Protein AF-A0A5N5SZ38-F1 (afdb_monomer)

Secondary structure (DSSP, 8-state):
--------------------PEEEEETTEEEEE-HHHHHHHHHHHHHGGGTEEEEEEEEE--TTS-EEEEEEEEESS--TTHHHHHHHIIIIIS--SSEEEEEPPPB-TTTTTTT-SEEEEEEEEEETTHHHHHHHHHHHHHHHHHHHHHHTT--

Structure (mmCIF, N/CA/C/O backbone):
data_AF-A0A5N5SZ38-F1
#
_entry.id   AF-A0A5N5SZ38-F1
#
loop_
_atom_site.group_PDB
_atom_site.id
_atom_site.type_symbol
_atom_site.label_atom_id
_atom_site.label_alt_id
_atom_site.label_comp_id
_atom_site.label_asym_id
_atom_site.label_entity_id
_atom_site.label_seq_id
_atom_site.pdbx_PDB_ins_code
_atom_site.Cartn_x
_atom_site.Cartn_y
_atom_site.Cartn_z
_atom_site.occupancy
_atom_site.B_iso_or_equiv
_atom_site.auth_seq_id
_atom_site.auth_comp_id
_atom_site.auth_asym_id
_atom_site.auth_atom_id
_atom_site.pdbx_PDB_model_num
ATOM 1 N N . MET A 1 1 ? 14.352 48.489 4.858 1.00 34.31 1 MET A N 1
ATOM 2 C CA . MET A 1 1 ? 13.149 48.174 4.057 1.00 34.31 1 MET A CA 1
ATOM 3 C C . MET A 1 1 ? 12.880 46.685 4.189 1.00 34.31 1 MET A C 1
ATOM 5 O O . MET A 1 1 ? 13.661 45.896 3.679 1.00 34.31 1 MET A O 1
ATOM 9 N N . MET A 1 2 ? 11.851 46.315 4.955 1.00 33.31 2 MET A N 1
ATOM 10 C CA . MET A 1 2 ? 11.347 44.941 5.053 1.00 33.31 2 MET A CA 1
ATOM 11 C C . MET A 1 2 ? 10.496 44.658 3.813 1.00 33.31 2 MET A C 1
ATOM 13 O O . MET A 1 2 ? 9.569 45.415 3.538 1.00 33.31 2 MET A O 1
ATOM 17 N N . SER A 1 3 ? 10.806 43.595 3.072 1.00 39.66 3 SER A N 1
ATOM 18 C CA . SER A 1 3 ? 9.907 43.041 2.059 1.00 39.66 3 SER A CA 1
ATOM 19 C C . 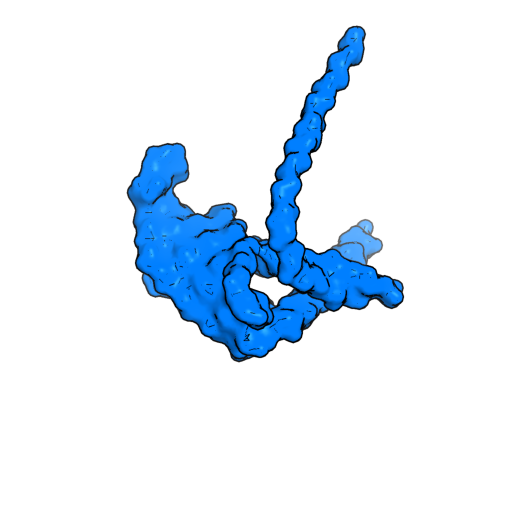SER A 1 3 ? 9.418 41.695 2.576 1.00 39.66 3 SER A C 1
ATOM 21 O O . SER A 1 3 ? 10.195 40.758 2.747 1.00 39.66 3 SER A O 1
ATOM 23 N N . GLN A 1 4 ? 8.137 41.658 2.927 1.00 43.66 4 GLN A N 1
ATOM 24 C CA . GLN A 1 4 ? 7.415 40.448 3.278 1.00 43.66 4 GLN A CA 1
ATOM 25 C C . GLN A 1 4 ? 7.067 39.739 1.968 1.00 43.66 4 GLN A C 1
ATOM 27 O O . GLN A 1 4 ? 6.237 40.230 1.205 1.00 43.66 4 GLN A O 1
ATOM 32 N N . PHE A 1 5 ? 7.694 38.597 1.692 1.00 45.41 5 PHE A N 1
ATOM 33 C CA . PHE A 1 5 ? 7.191 37.698 0.660 1.00 45.41 5 PHE A CA 1
ATOM 34 C C . PHE A 1 5 ? 6.028 36.903 1.249 1.00 45.41 5 PHE A C 1
ATOM 36 O O . PHE A 1 5 ? 6.198 35.885 1.913 1.00 45.41 5 PHE A O 1
ATOM 43 N N . MET A 1 6 ? 4.833 37.445 1.035 1.00 40.44 6 MET A N 1
ATOM 44 C CA . MET A 1 6 ? 3.554 36.780 1.222 1.00 40.44 6 MET A CA 1
ATOM 45 C C . MET A 1 6 ? 3.409 35.730 0.113 1.00 40.44 6 MET A C 1
ATOM 47 O O . MET A 1 6 ? 3.197 36.089 -1.043 1.00 40.44 6 MET A O 1
ATOM 51 N N . PHE A 1 7 ? 3.545 34.444 0.441 1.00 39.19 7 PHE A N 1
ATOM 52 C CA . PHE A 1 7 ? 3.094 33.380 -0.456 1.00 39.19 7 PHE A CA 1
ATOM 53 C C . PHE A 1 7 ? 1.645 33.047 -0.104 1.00 39.19 7 PHE A C 1
ATOM 55 O O . PHE A 1 7 ? 1.337 32.518 0.961 1.00 39.19 7 PHE A O 1
ATOM 62 N N . VAL A 1 8 ? 0.759 33.477 -0.998 1.00 39.88 8 VAL A N 1
ATOM 63 C CA . VAL A 1 8 ? -0.686 33.280 -0.959 1.00 39.88 8 VAL A CA 1
ATOM 64 C C . VAL A 1 8 ? -0.973 31.784 -1.050 1.00 39.88 8 VAL A C 1
ATOM 66 O O . VAL A 1 8 ? -0.596 31.133 -2.023 1.00 39.88 8 VAL A O 1
ATOM 69 N N . GLY A 1 9 ? -1.631 31.255 -0.016 1.00 38.47 9 GLY A N 1
ATOM 70 C CA . GLY A 1 9 ? -2.136 29.890 0.015 1.00 38.47 9 GLY A CA 1
ATOM 71 C C . GLY A 1 9 ? -3.105 29.664 -1.137 1.00 38.47 9 GLY A C 1
ATOM 72 O O . GLY A 1 9 ? -4.131 30.337 -1.249 1.00 38.47 9 GLY A O 1
ATOM 73 N N . PHE A 1 10 ? -2.767 28.715 -2.003 1.00 35.06 10 PHE A N 1
ATOM 74 C CA . PHE A 1 10 ? -3.652 28.271 -3.063 1.00 35.06 10 PHE A CA 1
ATOM 75 C C . PHE A 1 10 ? -4.704 27.356 -2.430 1.00 35.06 10 PHE A C 1
ATOM 77 O O . PHE A 1 10 ? -4.481 26.168 -2.220 1.00 35.06 10 PHE A O 1
ATOM 84 N N . SER A 1 11 ? -5.834 27.950 -2.046 1.00 41.25 11 SER A N 1
ATOM 85 C CA . SER A 1 11 ? -7.033 27.212 -1.659 1.00 41.25 11 SER A CA 1
ATOM 86 C C . SER A 1 11 ? -7.583 26.498 -2.893 1.00 41.25 11 SER A C 1
ATOM 88 O O . SER A 1 11 ? -8.299 27.096 -3.695 1.00 41.25 11 SER A O 1
ATOM 90 N N . LEU A 1 12 ? -7.235 25.222 -3.058 1.00 40.75 12 LEU A N 1
ATOM 91 C CA . LEU A 1 12 ? -7.977 24.318 -3.926 1.00 40.75 12 LEU A CA 1
ATOM 92 C C . LEU A 1 12 ? -9.217 23.854 -3.164 1.00 40.75 12 LEU A C 1
ATOM 94 O O . LEU A 1 12 ? -9.160 23.014 -2.273 1.00 40.75 12 LEU A O 1
ATOM 98 N N . LEU A 1 13 ? -10.342 24.468 -3.521 1.00 35.91 13 LEU A N 1
ATOM 99 C CA . LEU A 1 13 ? -11.683 23.957 -3.269 1.00 35.91 13 LEU A CA 1
ATOM 100 C C . LEU A 1 13 ? -11.817 22.587 -3.949 1.00 35.91 13 LEU A C 1
ATOM 102 O O . LEU A 1 13 ? -12.173 22.510 -5.124 1.00 35.91 13 LEU A O 1
ATOM 106 N N . VAL A 1 14 ? -11.538 21.512 -3.213 1.00 44.28 14 VAL A N 1
ATOM 107 C CA . VAL A 1 14 ? -11.981 20.169 -3.594 1.00 44.28 14 VAL A CA 1
ATOM 108 C C . VAL A 1 14 ? -13.447 20.062 -3.181 1.00 44.28 14 VAL A C 1
ATOM 110 O O . VAL A 1 14 ? -13.790 19.915 -2.008 1.00 44.28 14 VAL A O 1
ATOM 113 N N . LEU A 1 15 ? -14.336 20.253 -4.152 1.00 38.06 15 LEU A N 1
ATOM 114 C CA . LEU A 1 15 ? -15.772 20.080 -3.975 1.00 38.06 15 LEU A CA 1
ATOM 115 C C . LEU A 1 15 ? -16.074 18.586 -3.779 1.00 38.06 15 LEU A C 1
ATOM 117 O O . LEU A 1 15 ? -16.098 17.833 -4.744 1.00 38.06 15 LEU A O 1
ATOM 121 N N . GLY A 1 16 ? -16.342 18.202 -2.529 1.00 37.72 16 GLY A N 1
ATOM 122 C CA . GLY A 1 16 ? -17.086 16.992 -2.167 1.00 37.72 16 GLY A CA 1
ATOM 123 C C . GLY A 1 16 ? -16.279 15.696 -2.102 1.00 37.72 16 GLY A C 1
ATOM 124 O O . GLY A 1 16 ? -16.548 14.784 -2.873 1.00 37.72 16 GLY A O 1
ATOM 125 N N . VAL A 1 17 ? -15.357 15.577 -1.144 1.00 38.94 17 VAL A N 1
ATOM 126 C CA . VAL A 1 17 ? -14.733 14.289 -0.794 1.00 38.94 17 VAL A CA 1
ATOM 127 C C . VAL A 1 17 ? -15.407 13.782 0.475 1.00 38.94 17 VAL A C 1
ATOM 129 O O . VAL A 1 17 ? 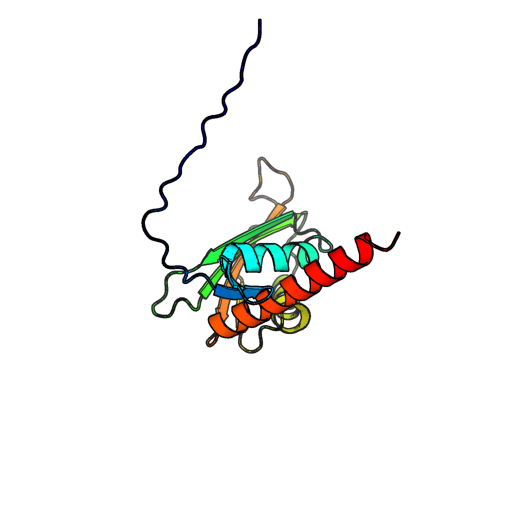-15.179 14.308 1.560 1.00 38.94 17 VAL A O 1
ATOM 132 N N . SER A 1 18 ? -16.283 12.788 0.361 1.00 40.88 18 SER A N 1
ATOM 133 C CA . SER A 1 18 ? -16.687 11.984 1.518 1.00 40.88 18 SER A CA 1
ATOM 134 C C . SER A 1 18 ? -15.823 10.729 1.586 1.00 40.88 18 SER A C 1
ATOM 136 O O . SER A 1 18 ? -16.347 9.618 1.625 1.00 40.88 18 SER A O 1
ATOM 138 N N . SER A 1 19 ? -14.504 10.928 1.610 1.00 52.44 19 SER A N 1
ATOM 139 C CA . SER A 1 19 ? -13.631 10.035 2.360 1.00 52.44 19 SER A CA 1
ATOM 140 C C . SER A 1 19 ? -14.071 10.195 3.815 1.00 52.44 19 SER A C 1
ATOM 142 O O . SER A 1 19 ? -13.990 11.283 4.391 1.00 52.44 19 SER A O 1
ATOM 144 N N . GLN A 1 20 ? -14.718 9.175 4.381 1.00 65.88 20 GLN A N 1
ATOM 145 C CA . GLN A 1 20 ? -15.051 9.219 5.800 1.00 65.88 20 GLN A CA 1
ATOM 146 C C . GLN A 1 20 ? -13.730 9.133 6.560 1.00 65.88 20 GLN A C 1
ATOM 148 O O . GLN A 1 20 ? -13.122 8.066 6.605 1.00 65.88 20 GLN A O 1
ATOM 153 N N . ASN A 1 21 ? -13.278 10.266 7.104 1.00 73.81 21 ASN A N 1
ATOM 154 C CA . ASN A 1 21 ? -12.073 10.306 7.923 1.00 73.81 21 ASN A CA 1
ATOM 155 C C . ASN A 1 21 ? -12.150 9.244 9.024 1.00 73.81 21 ASN A C 1
ATOM 157 O O . ASN A 1 21 ? -13.188 9.077 9.674 1.00 73.81 21 ASN A O 1
ATOM 161 N N . ILE A 1 22 ? -11.033 8.567 9.259 1.00 74.44 22 ILE A N 1
ATOM 162 C CA . ILE A 1 22 ? -10.942 7.474 10.220 1.00 74.44 22 ILE A CA 1
ATOM 163 C C . ILE A 1 22 ? -10.856 8.077 11.625 1.00 74.44 22 ILE A C 1
ATOM 165 O O . ILE A 1 22 ? -9.931 8.853 11.891 1.00 74.44 22 ILE A O 1
ATOM 169 N N . PRO A 1 23 ? -11.788 7.755 12.538 1.00 74.25 23 PRO A N 1
ATOM 170 C CA . PRO A 1 23 ? -11.682 8.179 13.923 1.00 74.25 23 PRO A CA 1
ATOM 171 C C . PRO A 1 23 ? -10.615 7.349 14.646 1.00 74.25 23 PRO A C 1
ATOM 173 O O . PRO A 1 23 ? -10.657 6.121 14.636 1.00 74.25 23 PRO A O 1
ATOM 176 N N . VAL A 1 24 ? -9.700 8.018 15.340 1.00 70.62 24 VAL A N 1
ATOM 177 C CA . VAL A 1 24 ? -8.673 7.394 16.185 1.00 70.62 24 VAL A CA 1
ATOM 178 C C . VAL A 1 24 ? -8.674 8.006 17.574 1.00 70.62 24 VAL A C 1
ATOM 180 O O . VAL A 1 24 ? -8.788 9.220 17.735 1.00 70.62 24 VAL A O 1
ATOM 183 N N . SER A 1 25 ? -8.546 7.160 18.595 1.00 68.56 25 SER A N 1
ATOM 184 C CA . SER A 1 25 ? -8.462 7.598 19.988 1.00 68.56 25 SER A CA 1
ATOM 185 C C . SER A 1 25 ? -7.013 7.886 20.369 1.00 68.56 25 SER A C 1
ATOM 187 O O . SER A 1 25 ? -6.184 6.983 20.415 1.00 68.56 25 SER A O 1
ATOM 189 N N . ILE A 1 26 ? -6.729 9.140 20.704 1.00 66.62 26 ILE A N 1
ATOM 190 C CA . ILE A 1 26 ? -5.423 9.632 21.126 1.00 66.62 26 ILE A CA 1
ATOM 191 C C . ILE A 1 26 ? -5.571 10.2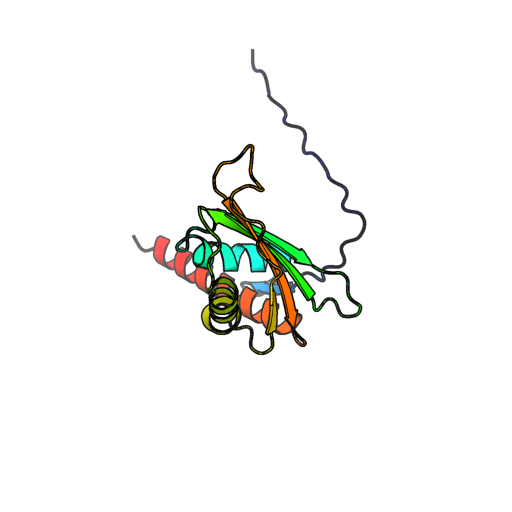66 22.507 1.00 66.62 26 ILE A C 1
ATOM 193 O O . ILE A 1 26 ? -6.257 11.275 22.654 1.00 66.62 26 ILE A O 1
ATOM 197 N N . ASN A 1 27 ? -4.933 9.691 23.532 1.00 64.19 27 ASN A N 1
ATOM 198 C CA . ASN A 1 27 ? -4.932 10.233 24.901 1.00 64.19 27 ASN A CA 1
ATOM 199 C C . ASN A 1 27 ? -6.336 10.587 25.442 1.00 64.19 27 ASN A C 1
ATOM 201 O O . ASN A 1 27 ? -6.511 11.577 26.148 1.00 64.19 27 ASN A O 1
ATOM 205 N N . GLY A 1 28 ? -7.353 9.792 25.089 1.00 67.19 28 GLY A N 1
ATOM 206 C CA . GLY A 1 28 ? -8.746 10.013 25.500 1.00 67.19 28 GLY A CA 1
ATOM 207 C C . GLY A 1 28 ? -9.543 11.003 24.638 1.00 67.19 28 GLY A C 1
ATOM 208 O O . GLY A 1 28 ? -10.708 11.256 24.939 1.00 67.19 28 GLY A O 1
ATOM 209 N N . HIS A 1 29 ? -8.961 11.531 23.558 1.00 67.44 29 HIS A N 1
ATOM 210 C CA . HIS A 1 29 ? -9.626 12.382 22.570 1.00 67.44 29 HIS A CA 1
ATOM 211 C C . HIS A 1 29 ? -9.727 11.684 21.211 1.00 67.44 29 HIS A C 1
ATOM 213 O O . HIS A 1 29 ? -8.811 10.982 20.798 1.00 67.44 29 HIS A O 1
ATOM 219 N N . THR A 1 30 ? -10.824 11.898 20.484 1.00 74.69 30 THR A N 1
ATOM 220 C CA . THR A 1 30 ? -10.954 11.404 19.106 1.00 74.69 30 THR A CA 1
ATOM 221 C C . THR A 1 30 ? -10.340 12.407 18.133 1.00 74.69 30 THR A C 1
ATOM 223 O O . THR A 1 30 ? -10.814 13.538 18.028 1.00 74.69 30 THR A O 1
ATOM 226 N N . ALA A 1 31 ? -9.302 11.985 17.420 1.00 71.94 31 ALA A N 1
ATOM 227 C CA . ALA A 1 31 ? -8.781 12.655 16.236 1.00 71.94 31 ALA A CA 1
ATOM 228 C C . ALA A 1 31 ? -9.330 11.979 14.972 1.00 71.94 31 ALA A C 1
ATOM 230 O O . ALA A 1 31 ? -9.792 10.840 15.017 1.00 71.94 31 ALA A O 1
ATOM 231 N N . PHE A 1 32 ? -9.282 12.687 13.848 1.00 77.12 32 PHE A N 1
ATOM 232 C CA . PHE A 1 32 ? -9.721 12.183 12.551 1.00 77.12 32 PHE A CA 1
ATOM 233 C C . PHE A 1 32 ? -8.549 12.239 11.582 1.00 77.12 32 PHE A C 1
ATOM 235 O O . PHE A 1 32 ? -7.893 13.276 11.488 1.00 77.12 32 PHE A O 1
ATOM 242 N N . VAL A 1 33 ? -8.293 11.135 10.888 1.00 77.19 33 VAL A N 1
ATOM 243 C CA . VAL A 1 33 ? -7.178 11.005 9.943 1.00 77.19 33 VAL A CA 1
ATOM 244 C C . VAL A 1 33 ? -7.727 10.712 8.556 1.00 77.19 33 VAL A C 1
ATOM 246 O O . VAL A 1 33 ? -8.663 9.922 8.415 1.00 77.19 33 VAL A O 1
ATOM 249 N N . ASP A 1 34 ? -7.142 11.347 7.546 1.00 83.25 34 ASP A N 1
ATOM 250 C CA . ASP A 1 34 ? -7.449 11.062 6.150 1.00 83.25 34 ASP A CA 1
ATOM 251 C C . ASP A 1 34 ? -6.876 9.679 5.759 1.00 83.25 34 ASP A C 1
ATOM 253 O O . ASP A 1 34 ? -5.668 9.456 5.905 1.00 83.25 34 ASP A O 1
ATOM 257 N N . PRO A 1 35 ? -7.705 8.728 5.287 1.00 83.50 35 PRO A N 1
ATOM 258 C CA . PRO A 1 35 ? -7.259 7.443 4.756 1.00 83.50 35 PRO A CA 1
ATOM 259 C C . PRO A 1 35 ? -6.105 7.520 3.752 1.00 83.50 35 PRO A C 1
ATOM 261 O O . PRO A 1 35 ? -5.198 6.684 3.802 1.00 83.50 35 PRO A O 1
ATOM 264 N N . GLU A 1 36 ? -6.133 8.500 2.848 1.00 86.75 36 GLU A N 1
ATOM 265 C CA . GLU A 1 36 ? -5.132 8.657 1.789 1.00 86.75 36 GLU A CA 1
ATOM 266 C C . GLU A 1 36 ? -3.781 9.057 2.389 1.00 86.75 36 GLU A C 1
ATOM 268 O O . GLU A 1 36 ? -2.754 8.420 2.124 1.00 86.75 36 GLU A O 1
ATOM 273 N N . GLU A 1 37 ? -3.790 10.041 3.292 1.00 82.75 37 GLU A N 1
ATOM 274 C CA . GLU A 1 37 ? -2.608 10.488 4.033 1.00 82.75 37 GLU A CA 1
ATOM 275 C C . GLU A 1 37 ? -2.050 9.373 4.930 1.00 82.75 37 GLU A C 1
ATOM 277 O O . GLU A 1 37 ? -0.833 9.158 4.98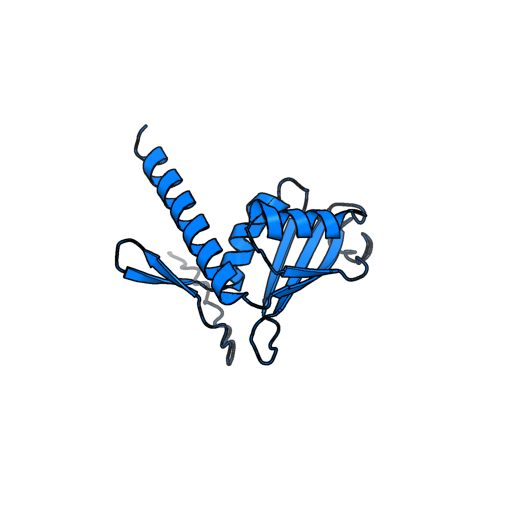6 1.00 82.75 37 GLU A O 1
ATOM 282 N N . LEU A 1 38 ? -2.929 8.614 5.591 1.00 86.06 38 LEU A N 1
ATOM 283 C CA . LEU A 1 38 ? -2.553 7.496 6.451 1.00 86.06 38 LEU A CA 1
ATOM 284 C C . LEU A 1 38 ? -1.831 6.398 5.665 1.00 86.06 38 LEU A C 1
ATOM 286 O O . LEU A 1 38 ? -0.730 5.980 6.039 1.00 86.06 38 LEU A O 1
ATOM 290 N N . MET A 1 39 ? -2.437 5.928 4.571 1.00 86.94 39 MET A N 1
ATOM 291 C CA . MET A 1 39 ? -1.838 4.906 3.712 1.00 86.94 39 MET A CA 1
ATOM 292 C C . MET A 1 39 ? -0.523 5.396 3.112 1.00 86.94 39 MET A C 1
ATOM 294 O O . MET A 1 39 ? 0.462 4.655 3.101 1.00 86.94 39 MET A O 1
ATOM 298 N N . THR A 1 40 ? -0.482 6.650 2.666 1.00 85.75 40 THR A N 1
ATOM 299 C CA . THR A 1 40 ? 0.718 7.280 2.113 1.00 85.75 40 THR A CA 1
ATOM 300 C C . THR A 1 40 ? 1.853 7.282 3.145 1.00 85.75 40 THR A C 1
ATOM 302 O O . THR A 1 40 ? 2.959 6.795 2.885 1.00 85.75 40 THR A O 1
ATOM 305 N N . THR A 1 41 ? 1.570 7.728 4.366 1.00 82.94 41 THR A N 1
ATOM 306 C CA . THR A 1 41 ? 2.541 7.760 5.470 1.00 82.94 41 THR A CA 1
ATOM 307 C C . THR A 1 41 ? 3.052 6.361 5.819 1.00 82.94 41 THR A C 1
ATOM 309 O O . THR A 1 41 ? 4.253 6.169 6.021 1.00 82.94 41 THR A O 1
ATOM 312 N N . ALA A 1 42 ? 2.170 5.360 5.823 1.00 86.38 42 ALA A N 1
ATOM 313 C CA . ALA A 1 42 ? 2.523 3.973 6.111 1.00 86.38 42 ALA A CA 1
ATOM 314 C C . ALA A 1 42 ? 3.395 3.325 5.021 1.00 86.38 42 ALA A C 1
ATOM 316 O O . ALA A 1 42 ? 4.310 2.551 5.316 1.00 86.38 42 ALA A O 1
ATOM 317 N N . LEU A 1 43 ? 3.119 3.635 3.752 1.00 86.56 43 LEU A N 1
ATOM 318 C CA . LEU A 1 43 ? 3.820 3.066 2.603 1.00 86.56 43 LEU A CA 1
ATOM 319 C C . LEU A 1 43 ? 5.211 3.678 2.404 1.00 86.56 43 LEU A C 1
ATOM 321 O O . LEU A 1 43 ? 6.130 2.955 2.001 1.00 86.56 43 LEU A O 1
ATOM 325 N N . TYR A 1 44 ? 5.401 4.966 2.726 1.00 83.12 44 TYR A N 1
ATOM 326 C CA . TYR A 1 44 ? 6.677 5.674 2.545 1.00 83.12 44 TYR A CA 1
ATOM 327 C C . TYR A 1 44 ? 7.904 4.901 3.060 1.00 83.12 44 TYR A C 1
ATOM 329 O O . TYR A 1 44 ? 8.811 4.621 2.263 1.00 83.12 44 TYR A O 1
ATOM 337 N N . PRO A 1 45 ? 7.973 4.506 4.350 1.00 82.56 45 PRO A N 1
ATOM 338 C CA . PRO A 1 45 ? 9.149 3.829 4.892 1.00 82.56 45 PRO A CA 1
ATOM 339 C C . PRO A 1 45 ? 9.362 2.417 4.327 1.00 82.56 45 PRO A C 1
ATOM 341 O O . PRO A 1 45 ? 10.489 1.928 4.349 1.00 82.56 45 PRO A O 1
ATOM 344 N N . LEU A 1 46 ? 8.320 1.762 3.803 1.00 85.19 46 LEU A N 1
ATOM 345 C CA . LEU A 1 46 ? 8.387 0.391 3.277 1.00 85.19 46 LEU A CA 1
ATOM 346 C C . LEU A 1 46 ? 8.798 0.349 1.798 1.00 85.19 46 LEU A C 1
ATOM 348 O O . LEU A 1 46 ? 9.454 -0.597 1.344 1.00 85.19 46 LEU A O 1
ATOM 352 N N . LEU A 1 47 ? 8.435 1.388 1.044 1.00 82.06 47 LEU A N 1
ATOM 353 C CA . LEU A 1 47 ? 8.721 1.512 -0.383 1.00 82.06 47 LEU A CA 1
ATOM 354 C C . LEU A 1 47 ? 10.055 2.224 -0.659 1.00 82.06 47 LEU A C 1
ATOM 356 O O . LEU A 1 47 ? 10.780 1.838 -1.582 1.00 82.06 47 LEU A O 1
ATOM 360 N N . LYS A 1 48 ? 10.450 3.206 0.159 1.00 78.88 48 LYS A N 1
ATOM 361 C CA . LYS A 1 48 ? 11.700 3.965 -0.034 1.00 78.88 48 LYS A CA 1
ATOM 362 C C . LYS A 1 48 ? 12.967 3.088 -0.103 1.00 78.88 48 LYS A C 1
ATOM 364 O O . LYS A 1 48 ? 13.753 3.284 -1.036 1.00 78.88 48 LYS A O 1
ATOM 369 N N . PRO A 1 49 ? 13.183 2.083 0.775 1.00 76.06 49 PRO A N 1
ATOM 370 C CA . PRO A 1 49 ? 14.350 1.194 0.688 1.00 76.06 49 PRO A CA 1
ATOM 371 C C . PRO A 1 49 ? 14.403 0.379 -0.612 1.00 76.06 49 PRO A C 1
ATOM 373 O O . PRO A 1 49 ? 15.469 -0.075 -1.025 1.00 76.06 49 PRO A O 1
ATOM 376 N N . GLN A 1 50 ? 13.262 0.218 -1.287 1.00 73.19 50 GLN A N 1
ATOM 377 C CA . GLN A 1 50 ? 13.123 -0.533 -2.533 1.00 73.19 50 GLN A CA 1
ATOM 378 C C . GLN A 1 50 ? 13.270 0.344 -3.789 1.00 73.19 50 GLN A C 1
ATOM 380 O O . GLN A 1 50 ? 12.992 -0.115 -4.895 1.00 73.19 50 GLN A O 1
ATOM 385 N N . LYS A 1 51 ? 13.756 1.588 -3.638 1.00 73.94 51 LYS A N 1
ATOM 386 C CA . LYS A 1 51 ? 13.984 2.567 -4.722 1.00 73.94 51 LYS A CA 1
ATOM 387 C C . LYS A 1 51 ? 12.710 3.045 -5.433 1.00 73.94 51 LYS A C 1
ATOM 389 O O . LYS A 1 51 ? 12.781 3.530 -6.571 1.00 73.94 51 LYS A O 1
ATOM 394 N N . PHE A 1 52 ? 11.568 2.942 -4.760 1.00 79.38 52 PHE A N 1
ATOM 395 C CA . PHE A 1 52 ? 10.367 3.688 -5.122 1.00 79.38 52 PHE A CA 1
ATOM 396 C C . PHE A 1 52 ? 10.541 5.143 -4.661 1.00 79.38 52 PHE A C 1
ATOM 398 O O . PHE A 1 52 ? 10.968 5.402 -3.537 1.00 79.38 52 PHE A O 1
ATOM 405 N N . LEU A 1 53 ? 10.311 6.079 -5.577 1.00 71.44 53 LEU A N 1
ATOM 406 C CA . LEU A 1 53 ? 10.628 7.500 -5.447 1.00 71.44 53 LEU A CA 1
ATOM 407 C C . LEU A 1 53 ? 9.447 8.295 -4.902 1.00 71.44 53 LEU A C 1
ATOM 409 O O . LEU A 1 53 ? 9.620 9.122 -4.012 1.00 71.44 53 LEU A O 1
ATOM 413 N N . THR A 1 54 ? 8.267 8.049 -5.461 1.00 76.06 54 THR A N 1
ATOM 414 C CA . THR A 1 54 ? 7.013 8.688 -5.074 1.00 76.06 54 THR A CA 1
ATOM 415 C C . THR A 1 54 ? 5.901 7.664 -5.174 1.00 76.06 54 THR A C 1
ATOM 417 O O . THR A 1 54 ? 5.977 6.720 -5.968 1.00 76.06 54 THR A O 1
ATOM 420 N N . PHE A 1 55 ? 4.879 7.858 -4.365 1.00 81.12 55 PHE A N 1
ATOM 421 C CA . PHE A 1 55 ? 3.635 7.129 -4.454 1.00 81.12 55 PHE A CA 1
ATOM 422 C C . PHE A 1 55 ? 2.518 8.074 -4.027 1.00 81.12 55 PHE A C 1
ATOM 424 O O . PHE A 1 55 ? 2.759 8.987 -3.237 1.00 81.12 55 PHE A O 1
ATOM 431 N N . ASP A 1 56 ? 1.352 7.864 -4.603 1.00 83.00 56 ASP A N 1
ATOM 432 C CA . ASP A 1 56 ? 0.158 8.668 -4.384 1.00 83.00 56 ASP A CA 1
ATOM 433 C C . ASP A 1 56 ? -1.013 7.711 -4.213 1.00 83.00 56 ASP A C 1
ATOM 435 O O . ASP A 1 56 ? -1.025 6.663 -4.868 1.00 83.00 56 ASP A O 1
ATOM 439 N N . VAL A 1 57 ? -1.925 8.015 -3.298 1.00 85.69 57 VAL A N 1
ATOM 440 C CA . VAL A 1 57 ? -3.056 7.152 -2.950 1.00 85.69 57 VAL A CA 1
ATOM 441 C C . VAL A 1 57 ? -4.322 7.969 -3.107 1.00 85.69 57 VAL A C 1
ATOM 443 O O . VAL A 1 57 ? -4.515 8.918 -2.362 1.00 85.69 57 VAL A O 1
ATOM 446 N N . ASP A 1 58 ? -5.199 7.532 -4.000 1.00 86.25 58 ASP A N 1
ATOM 447 C CA . ASP A 1 58 ? -6.493 8.161 -4.238 1.00 86.25 58 ASP A CA 1
ATOM 448 C C . ASP A 1 58 ? -7.611 7.165 -3.927 1.00 86.25 58 ASP A C 1
ATOM 450 O O . ASP A 1 58 ? -7.573 6.005 -4.355 1.00 86.25 58 ASP A O 1
ATOM 454 N N . GLN A 1 59 ? -8.647 7.589 -3.210 1.00 82.94 59 GLN A N 1
ATOM 455 C CA . GLN A 1 59 ? -9.842 6.774 -3.043 1.00 82.94 59 GLN A CA 1
ATOM 456 C C . GLN A 1 59 ? -10.633 6.697 -4.356 1.00 82.94 59 GLN A C 1
ATOM 458 O O . GLN A 1 59 ? -10.976 7.702 -4.981 1.00 82.94 59 GLN A O 1
ATOM 463 N N . ILE A 1 60 ? -10.998 5.480 -4.758 1.00 83.12 60 ILE A N 1
ATOM 464 C CA . ILE A 1 60 ? -1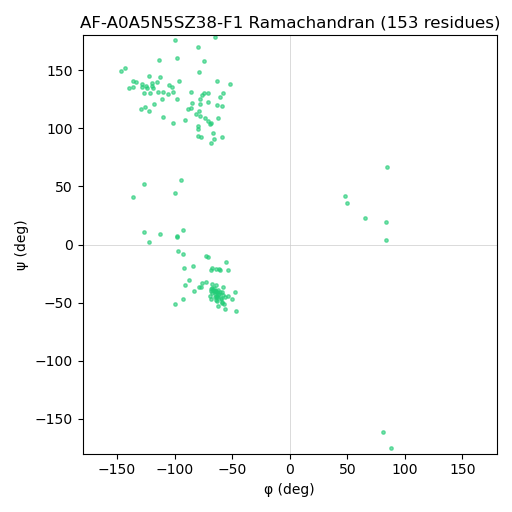1.934 5.269 -5.859 1.00 83.12 60 ILE A CA 1
ATOM 465 C C . ILE A 1 60 ? -13.346 5.353 -5.284 1.00 83.12 60 ILE A C 1
ATOM 467 O O . ILE A 1 60 ? -13.719 4.557 -4.422 1.00 83.12 60 ILE A O 1
ATOM 471 N N . PHE A 1 61 ? -14.151 6.280 -5.805 1.00 71.50 61 PHE A N 1
ATOM 472 C CA . PHE A 1 61 ? -15.571 6.385 -5.472 1.00 71.50 61 PHE A CA 1
ATOM 473 C C . PHE A 1 61 ? -16.350 5.187 -6.037 1.00 71.50 61 PHE A C 1
ATOM 475 O O . PHE A 1 61 ? -16.874 5.229 -7.154 1.00 71.50 61 PHE A O 1
ATOM 482 N N . ASP A 1 62 ? -16.406 4.101 -5.269 1.00 75.31 62 ASP A N 1
ATOM 483 C CA . ASP A 1 62 ? -17.354 3.006 -5.452 1.00 75.31 62 ASP A CA 1
ATOM 484 C C . ASP A 1 62 ? -18.536 3.141 -4.471 1.00 75.31 62 ASP A C 1
ATOM 486 O O . ASP A 1 62 ? -18.598 4.071 -3.668 1.00 75.31 62 ASP A O 1
ATOM 490 N N . SER A 1 63 ? -19.534 2.259 -4.570 1.00 72.81 63 SER A N 1
ATOM 491 C CA . SER A 1 63 ? -20.740 2.326 -3.728 1.00 72.81 63 SER A CA 1
ATOM 492 C C . SER A 1 63 ? -20.462 2.216 -2.229 1.00 72.81 63 SER A C 1
ATOM 494 O O . SER A 1 63 ? -21.290 2.647 -1.430 1.00 72.81 63 SER A O 1
ATOM 496 N N . ASP A 1 64 ? -19.317 1.641 -1.864 1.00 71.56 64 ASP A N 1
ATOM 497 C CA . ASP A 1 64 ? -19.003 1.196 -0.509 1.00 71.56 64 ASP A CA 1
ATOM 498 C C . ASP A 1 64 ? -17.721 1.857 0.041 1.00 71.56 64 ASP A C 1
ATOM 500 O O . ASP A 1 64 ? -17.301 1.574 1.162 1.00 71.56 64 ASP A O 1
ATOM 504 N N . ASN A 1 65 ? -17.104 2.756 -0.735 1.00 72.06 65 ASN A N 1
ATOM 505 C CA . ASN A 1 65 ? -15.797 3.376 -0.505 1.00 72.06 65 ASN A CA 1
ATOM 506 C C . ASN A 1 65 ? -14.693 2.362 -0.137 1.00 72.06 65 ASN A C 1
ATOM 508 O O . ASN A 1 65 ? -13.889 2.595 0.767 1.00 72.06 65 ASN A O 1
ATOM 512 N N . THR A 1 66 ? -14.666 1.215 -0.826 1.00 82.62 66 THR A N 1
ATOM 513 C CA . THR A 1 66 ? -13.798 0.062 -0.497 1.00 82.62 66 THR A CA 1
ATOM 514 C C . THR A 1 66 ? -12.503 -0.022 -1.296 1.00 82.62 66 THR A C 1
ATOM 516 O O . THR A 1 66 ? -11.674 -0.909 -1.052 1.00 82.62 66 THR A O 1
ATOM 519 N N . ALA A 1 67 ? -12.339 0.861 -2.278 1.00 86.38 67 ALA A N 1
ATOM 520 C CA . ALA A 1 67 ? -11.290 0.766 -3.273 1.00 86.38 67 ALA A CA 1
ATOM 521 C C . ALA A 1 67 ? -10.391 2.007 -3.299 1.00 86.38 67 ALA A C 1
ATOM 523 O O . ALA A 1 67 ? -10.846 3.132 -3.124 1.00 86.38 67 ALA A O 1
ATOM 524 N N . TYR A 1 68 ? -9.108 1.775 -3.561 1.00 88.56 68 TYR A N 1
ATOM 525 C CA . TYR A 1 68 ? -8.070 2.794 -3.657 1.00 88.56 68 TYR A CA 1
ATOM 526 C C . TYR A 1 68 ? -7.229 2.553 -4.907 1.00 88.56 68 TYR A C 1
ATOM 528 O O . TYR A 1 68 ? -6.901 1.409 -5.241 1.00 88.56 68 TYR A O 1
ATOM 536 N N . GLU A 1 69 ? -6.868 3.625 -5.594 1.00 90.88 69 GLU A N 1
ATOM 537 C CA . GLU A 1 69 ? -5.831 3.629 -6.612 1.00 90.88 69 GLU A CA 1
ATOM 538 C C . GLU A 1 69 ? -4.516 4.084 -5.983 1.00 90.88 69 GLU A C 1
ATOM 540 O O . GLU A 1 69 ? -4.487 4.954 -5.121 1.00 90.88 69 GLU A O 1
ATOM 545 N N . ILE A 1 70 ? -3.419 3.445 -6.382 1.00 89.94 70 ILE A N 1
ATOM 546 C CA . ILE A 1 70 ? -2.081 3.816 -5.939 1.00 89.94 70 ILE A CA 1
ATOM 547 C C . ILE A 1 70 ? -1.199 3.966 -7.171 1.00 89.94 70 ILE A C 1
ATOM 549 O O . ILE A 1 70 ? -0.935 2.985 -7.883 1.00 89.94 70 ILE A O 1
ATOM 553 N N . GLU A 1 71 ? -0.711 5.180 -7.410 1.00 89.44 71 GLU A N 1
ATOM 554 C CA . GLU A 1 71 ? 0.370 5.419 -8.362 1.00 89.44 71 GLU A CA 1
ATOM 555 C C . GLU A 1 71 ? 1.698 5.202 -7.637 1.00 89.44 71 GLU A C 1
ATOM 557 O O . GLU A 1 71 ? 1.919 5.728 -6.553 1.00 89.44 71 GLU A O 1
ATOM 562 N N . VAL A 1 72 ? 2.610 4.425 -8.222 1.00 87.88 72 VAL A N 1
ATOM 563 C CA . VAL A 1 72 ? 3.968 4.244 -7.690 1.00 87.88 72 VAL A CA 1
ATOM 564 C C . VAL A 1 72 ? 4.977 4.546 -8.786 1.00 87.88 72 VAL A C 1
ATOM 566 O O . VAL A 1 72 ? 4.902 3.992 -9.883 1.00 87.88 72 VAL A O 1
ATOM 569 N N . ILE A 1 73 ? 5.971 5.378 -8.488 1.00 85.94 73 ILE A N 1
ATOM 570 C CA . ILE A 1 73 ? 7.081 5.682 -9.394 1.00 85.94 73 ILE A CA 1
ATOM 571 C C . ILE A 1 73 ? 8.359 5.066 -8.829 1.00 85.94 73 ILE A C 1
ATOM 573 O O . ILE A 1 73 ? 8.752 5.364 -7.705 1.00 85.94 73 ILE A O 1
ATOM 577 N N . SER A 1 74 ? 9.054 4.239 -9.610 1.00 85.81 74 SER A N 1
ATOM 578 C CA . SER A 1 74 ? 10.378 3.699 -9.271 1.00 85.81 74 SER A CA 1
ATOM 579 C C . SER A 1 74 ? 11.459 4.227 -10.203 1.00 85.81 74 SER A C 1
ATOM 581 O O . SER A 1 74 ? 11.194 4.633 -11.334 1.00 85.81 74 SER A O 1
ATOM 583 N N . SER A 1 75 ? 12.708 4.177 -9.747 1.00 81.81 75 SER A N 1
ATOM 584 C CA . SER A 1 75 ? 13.858 4.314 -10.650 1.00 81.81 75 SER A CA 1
ATOM 585 C C . SER A 1 75 ? 14.128 3.001 -11.397 1.00 81.81 75 SER A C 1
ATOM 587 O O . SER A 1 75 ? 13.905 1.919 -10.853 1.00 81.81 75 SER A O 1
ATOM 589 N N . GLY A 1 76 ? 14.633 3.092 -12.630 1.00 79.00 76 GLY A N 1
ATOM 590 C CA . GLY A 1 76 ? 15.078 1.936 -13.414 1.00 79.00 76 GLY A CA 1
ATOM 591 C C . GLY A 1 76 ? 13.964 1.163 -14.124 1.00 79.00 76 GLY A C 1
ATOM 592 O O . GLY A 1 76 ? 12.878 1.691 -14.368 1.00 79.00 76 GLY A O 1
ATOM 593 N N . ASP A 1 77 ? 14.289 -0.075 -14.497 1.00 81.81 77 ASP A N 1
ATOM 594 C CA . ASP A 1 77 ? 13.417 -0.965 -15.265 1.00 81.81 77 ASP A CA 1
ATOM 595 C C . ASP A 1 77 ? 12.269 -1.539 -14.413 1.00 81.81 77 ASP A C 1
ATOM 597 O O . ASP A 1 77 ? 12.389 -1.614 -13.183 1.00 81.81 77 ASP A O 1
ATOM 601 N N . PRO A 1 78 ? 11.162 -1.979 -15.042 1.00 82.44 78 PRO A N 1
ATOM 602 C CA . PRO A 1 78 ? 10.042 -2.556 -14.320 1.00 82.44 78 PRO A CA 1
ATOM 603 C C . PRO A 1 78 ? 10.432 -3.778 -13.487 1.00 82.44 78 PRO A C 1
ATOM 605 O O . PRO A 1 78 ? 11.043 -4.723 -13.984 1.00 82.44 78 PRO A O 1
ATOM 608 N N . ASN A 1 79 ? 10.029 -3.789 -12.218 1.00 83.56 79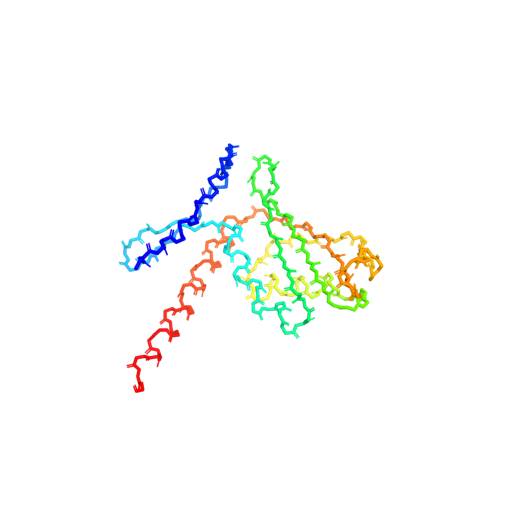 ASN A N 1
ATOM 609 C CA . ASN A 1 79 ? 10.258 -4.901 -11.311 1.00 83.56 79 ASN A CA 1
ATOM 610 C C . ASN A 1 79 ? 9.229 -6.016 -11.589 1.00 83.56 79 ASN A C 1
ATOM 612 O O . ASN A 1 79 ? 8.038 -5.812 -11.331 1.00 83.56 79 ASN A O 1
ATOM 616 N N . PRO A 1 80 ? 9.650 -7.211 -12.047 1.00 85.25 80 PRO A N 1
ATOM 617 C CA . PRO A 1 80 ? 8.729 -8.312 -12.341 1.00 85.25 80 PRO A CA 1
ATOM 618 C C . PRO A 1 80 ? 7.991 -8.830 -11.096 1.00 85.25 80 PRO A C 1
ATOM 620 O O . PRO A 1 80 ? 6.919 -9.417 -11.215 1.00 85.25 80 PRO A O 1
ATOM 623 N N . ASN A 1 81 ? 8.525 -8.575 -9.898 1.00 88.00 81 ASN A N 1
ATOM 624 C CA . ASN A 1 81 ? 7.950 -8.999 -8.623 1.00 88.00 81 ASN A CA 1
ATOM 625 C C . ASN A 1 81 ? 7.132 -7.900 -7.930 1.00 88.00 81 ASN A C 1
ATOM 627 O O . ASN A 1 81 ? 6.689 -8.100 -6.801 1.00 88.00 81 ASN A O 1
ATOM 631 N N . PHE A 1 82 ? 6.903 -6.755 -8.582 1.00 87.62 82 PHE A N 1
ATOM 632 C CA . PHE A 1 82 ? 6.238 -5.593 -7.984 1.00 87.62 82 PHE A CA 1
ATOM 633 C C . PHE A 1 82 ? 4.911 -5.936 -7.288 1.00 87.62 82 PHE A C 1
ATOM 635 O O . PHE A 1 82 ? 4.699 -5.571 -6.132 1.00 87.62 82 PHE A O 1
ATOM 642 N N . LYS A 1 83 ? 4.046 -6.713 -7.954 1.00 90.38 83 LYS A N 1
ATOM 643 C CA . LYS A 1 83 ? 2.767 -7.149 -7.378 1.00 90.38 83 LYS A CA 1
ATOM 644 C C . LYS A 1 83 ? 2.959 -7.963 -6.095 1.00 90.38 83 LYS A C 1
ATOM 646 O O . LYS A 1 83 ? 2.267 -7.716 -5.113 1.00 90.38 83 LYS A O 1
ATOM 651 N N . ALA A 1 84 ? 3.891 -8.916 -6.097 1.00 91.00 84 ALA A N 1
ATOM 652 C CA . ALA A 1 84 ? 4.163 -9.761 -4.936 1.00 91.00 84 ALA A CA 1
ATOM 653 C C . ALA A 1 84 ? 4.751 -8.946 -3.772 1.00 91.00 84 ALA A C 1
ATOM 655 O O . ALA A 1 84 ? 4.362 -9.143 -2.622 1.00 91.00 84 ALA A O 1
ATOM 656 N N . THR A 1 85 ? 5.630 -7.985 -4.072 1.00 89.25 85 THR A N 1
ATOM 657 C CA . THR A 1 85 ? 6.150 -7.024 -3.093 1.00 89.25 85 THR A CA 1
ATOM 658 C C . THR A 1 85 ? 5.023 -6.239 -2.430 1.00 89.25 85 THR A C 1
ATOM 660 O O . THR A 1 85 ? 4.960 -6.197 -1.204 1.00 89.25 85 THR A O 1
ATOM 663 N N . LEU A 1 86 ? 4.113 -5.648 -3.211 1.00 89.69 86 LEU A N 1
ATOM 664 C CA . LEU A 1 86 ? 2.994 -4.890 -2.649 1.00 89.69 86 LEU A CA 1
ATOM 665 C C . LEU A 1 86 ? 2.049 -5.772 -1.839 1.00 89.69 86 LEU A C 1
ATOM 667 O O . LEU A 1 86 ? 1.623 -5.381 -0.758 1.00 89.69 86 LEU A O 1
ATOM 671 N N . GLN A 1 87 ? 1.766 -6.986 -2.311 1.00 91.38 87 GLN A N 1
ATOM 672 C CA . GLN A 1 87 ? 0.970 -7.945 -1.548 1.00 91.38 87 GLN A CA 1
ATOM 673 C C . GLN A 1 87 ? 1.600 -8.271 -0.196 1.00 91.38 87 GLN A C 1
ATOM 675 O O . GLN A 1 87 ? 0.882 -8.336 0.799 1.00 91.38 87 GLN A O 1
ATOM 680 N N . LYS A 1 88 ? 2.925 -8.438 -0.142 1.00 91.19 88 LYS A N 1
ATOM 681 C CA . LYS A 1 88 ? 3.638 -8.635 1.120 1.00 91.19 88 LYS A CA 1
ATOM 682 C C . LYS A 1 88 ? 3.498 -7.414 2.030 1.00 91.19 88 LYS A C 1
ATOM 684 O O . LYS A 1 88 ? 3.118 -7.593 3.181 1.00 91.19 88 LYS A O 1
ATOM 689 N N . ILE A 1 89 ? 3.739 -6.212 1.506 1.00 90.25 89 ILE A N 1
ATOM 690 C CA . ILE A 1 89 ? 3.637 -4.959 2.266 1.00 90.25 89 ILE A CA 1
ATOM 691 C C . ILE A 1 89 ? 2.253 -4.817 2.891 1.00 90.25 89 ILE A C 1
ATOM 693 O O . ILE A 1 89 ? 2.135 -4.716 4.107 1.00 90.25 89 ILE A O 1
ATOM 697 N N . PHE A 1 90 ? 1.195 -4.886 2.084 1.00 90.19 90 PHE A N 1
ATOM 698 C CA . PHE A 1 90 ? -0.156 -4.695 2.596 1.00 90.19 90 PHE A CA 1
ATOM 699 C C . PHE A 1 90 ? -0.559 -5.785 3.587 1.00 90.19 90 PHE A C 1
ATOM 701 O O . PHE A 1 90 ? -1.033 -5.474 4.674 1.00 90.19 90 PHE A O 1
ATOM 708 N N . LYS A 1 91 ? -0.330 -7.061 3.258 1.00 90.62 91 LYS A N 1
ATOM 709 C CA . LYS A 1 91 ? -0.817 -8.168 4.093 1.00 90.62 91 LYS A CA 1
ATOM 710 C C . LYS A 1 91 ? 0.015 -8.411 5.344 1.00 90.62 91 LYS A C 1
ATOM 712 O O . LYS A 1 91 ? -0.528 -8.782 6.375 1.00 90.62 91 LYS A O 1
ATOM 717 N N . THR A 1 92 ? 1.331 -8.243 5.247 1.00 88.38 92 THR A N 1
ATOM 718 C CA . THR A 1 92 ? 2.270 -8.607 6.319 1.00 88.38 92 THR A CA 1
ATOM 719 C C . THR A 1 92 ? 2.684 -7.383 7.120 1.00 88.38 92 THR A C 1
ATOM 721 O O . THR A 1 92 ? 2.579 -7.387 8.342 1.00 88.38 92 THR A O 1
ATOM 724 N N . ASP A 1 93 ? 3.135 -6.329 6.439 1.00 87.50 93 ASP A N 1
ATOM 725 C CA . ASP A 1 93 ? 3.744 -5.177 7.107 1.00 87.50 93 ASP A CA 1
ATOM 726 C C . ASP A 1 93 ? 2.672 -4.192 7.610 1.00 87.50 93 ASP A C 1
ATOM 728 O O . ASP A 1 93 ? 2.769 -3.691 8.734 1.00 87.50 93 ASP A O 1
ATOM 732 N N . LEU A 1 94 ? 1.613 -3.968 6.823 1.00 88.00 94 LEU A N 1
ATOM 733 C CA . LEU A 1 94 ? 0.484 -3.099 7.183 1.00 88.00 94 LEU A CA 1
ATOM 734 C C . LEU A 1 94 ? -0.673 -3.844 7.866 1.00 88.00 94 LEU A C 1
ATOM 736 O O . LEU A 1 94 ? -1.445 -3.217 8.579 1.00 88.00 94 LEU A O 1
ATOM 740 N N . GLY A 1 95 ? -0.761 -5.169 7.711 1.00 87.00 95 GLY A N 1
ATOM 741 C CA . GLY A 1 95 ? -1.750 -6.006 8.403 1.00 87.00 95 GLY A CA 1
ATOM 742 C C . GLY A 1 95 ? -3.131 -6.080 7.742 1.00 87.00 95 GLY A C 1
ATOM 743 O O . GLY A 1 95 ? -4.097 -6.459 8.398 1.00 87.00 95 GLY A O 1
ATOM 744 N N . PHE A 1 96 ? -3.243 -5.751 6.454 1.00 88.62 96 PHE A N 1
ATOM 745 C CA . PHE A 1 96 ? -4.495 -5.844 5.701 1.00 88.62 96 PHE A CA 1
ATOM 746 C C . PHE A 1 96 ? -4.808 -7.317 5.419 1.00 88.62 96 PHE A C 1
ATOM 748 O O . PHE A 1 96 ? -4.140 -7.984 4.623 1.00 88.62 96 PHE A O 1
ATOM 755 N N . SER A 1 97 ? -5.819 -7.847 6.094 1.00 84.06 97 SER A N 1
ATOM 756 C CA . SER A 1 97 ? -6.153 -9.270 6.090 1.00 84.06 97 SER A CA 1
ATOM 757 C C . SER A 1 97 ? -6.907 -9.710 4.832 1.00 84.06 97 SER A C 1
ATOM 759 O O . SER A 1 97 ? -6.639 -10.797 4.310 1.00 84.06 97 SER A O 1
ATOM 761 N N . ASN A 1 98 ? -7.795 -8.866 4.300 1.00 82.81 98 ASN A N 1
ATOM 762 C CA . ASN A 1 98 ? -8.690 -9.212 3.197 1.00 82.81 98 ASN A CA 1
ATOM 763 C C . ASN A 1 98 ? -8.591 -8.215 2.035 1.00 82.81 98 ASN A C 1
ATOM 765 O O . ASN A 1 98 ? -9.582 -7.681 1.545 1.00 82.81 98 ASN A O 1
ATOM 769 N N . VAL A 1 99 ? -7.357 -7.987 1.581 1.00 87.12 99 VAL A N 1
ATOM 770 C CA . VAL A 1 99 ? -7.064 -7.081 0.470 1.00 87.12 99 VAL A CA 1
ATOM 771 C C . VAL A 1 99 ? -6.803 -7.819 -0.846 1.00 87.12 99 VAL A C 1
ATOM 773 O O . VAL A 1 99 ? -5.981 -8.747 -0.939 1.00 87.12 99 VAL A O 1
ATOM 776 N N . THR A 1 100 ? -7.476 -7.358 -1.895 1.00 90.31 100 THR A N 1
ATOM 777 C CA . THR A 1 100 ? -7.230 -7.709 -3.292 1.00 90.31 100 THR A CA 1
ATOM 778 C C . THR A 1 100 ? -6.387 -6.621 -3.943 1.00 90.31 100 THR A C 1
ATOM 780 O O . THR A 1 100 ? -6.751 -5.451 -3.929 1.00 90.31 100 THR A O 1
ATOM 783 N N . ILE A 1 101 ? -5.256 -7.021 -4.530 1.00 90.50 101 ILE A N 1
ATOM 784 C CA . ILE A 1 101 ? -4.327 -6.116 -5.217 1.00 90.50 101 ILE A CA 1
ATOM 785 C C . ILE A 1 101 ? -4.242 -6.508 -6.687 1.00 90.50 101 ILE A C 1
ATOM 787 O O . ILE A 1 101 ? -3.824 -7.625 -7.031 1.00 90.50 1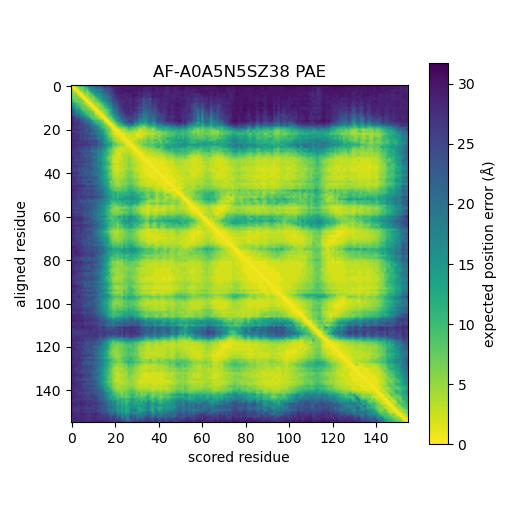01 ILE A O 1
ATOM 791 N N . THR A 1 102 ? -4.591 -5.569 -7.556 1.00 90.31 102 THR A N 1
ATOM 792 C CA . THR A 1 102 ? -4.440 -5.668 -9.007 1.00 90.31 102 THR A CA 1
ATOM 793 C C . THR A 1 102 ? -3.456 -4.621 -9.497 1.00 90.31 102 THR A C 1
ATOM 795 O O . THR A 1 102 ? -3.456 -3.493 -9.026 1.00 90.31 102 THR A O 1
ATOM 798 N N . THR A 1 103 ? -2.605 -4.990 -10.449 1.00 89.31 103 THR A N 1
ATOM 799 C CA . THR A 1 103 ? -1.598 -4.092 -11.024 1.00 89.31 103 THR A CA 1
ATOM 800 C C . THR A 1 103 ? -1.776 -4.044 -12.529 1.00 89.31 103 THR A C 1
ATOM 802 O O . THR A 1 103 ? -1.933 -5.097 -13.155 1.00 89.31 103 THR A O 1
ATOM 805 N N . GLN A 1 104 ? -1.706 -2.857 -13.117 1.00 88.62 104 GLN A N 1
ATOM 806 C CA 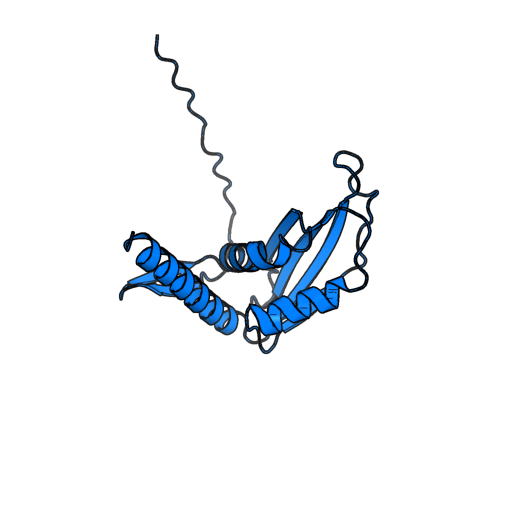. GLN A 1 104 ? -1.673 -2.712 -14.570 1.00 88.62 104 GLN A CA 1
ATOM 807 C C . GLN A 1 104 ? -0.265 -2.979 -15.118 1.00 88.62 104 GLN A C 1
ATOM 809 O O . GLN A 1 104 ? 0.707 -3.095 -14.364 1.00 88.62 104 GLN A O 1
ATOM 814 N N . LYS A 1 105 ? -0.144 -3.091 -16.448 1.00 86.38 105 LYS A N 1
ATOM 815 C CA . LYS A 1 105 ? 1.168 -3.192 -17.094 1.00 86.38 105 LYS A CA 1
ATOM 816 C C . LYS A 1 105 ? 1.965 -1.915 -16.779 1.00 86.38 105 LYS A C 1
ATOM 818 O O . LYS A 1 105 ? 1.448 -0.829 -17.033 1.00 86.38 105 LYS A O 1
ATOM 823 N N . PRO A 1 106 ? 3.196 -2.023 -16.252 1.00 84.94 106 PRO A N 1
ATOM 824 C CA . PRO A 1 106 ? 3.983 -0.851 -15.907 1.00 84.94 106 PRO A CA 1
ATOM 825 C C . PRO A 1 106 ? 4.308 -0.029 -17.154 1.00 84.94 106 PRO A C 1
ATOM 827 O O . PRO A 1 106 ? 4.630 -0.582 -18.213 1.00 84.94 106 PRO A O 1
ATOM 830 N N . LEU A 1 107 ? 4.261 1.291 -17.010 1.00 82.69 107 LEU A N 1
ATOM 831 C CA . LEU A 1 107 ? 4.764 2.218 -18.014 1.00 82.69 107 LEU A CA 1
ATOM 832 C C . LEU A 1 107 ? 6.273 2.319 -17.814 1.00 82.69 107 LEU A C 1
ATOM 834 O O . LEU A 1 107 ? 6.741 2.772 -16.769 1.00 82.69 107 LEU A O 1
ATOM 838 N N . GLY A 1 108 ? 7.015 1.799 -18.790 1.00 73.19 108 GLY A N 1
ATOM 839 C CA . GLY A 1 108 ? 8.461 1.634 -18.706 1.00 73.19 108 GLY A CA 1
ATOM 840 C C . GLY A 1 108 ? 9.250 2.950 -18.627 1.00 73.19 108 GLY A C 1
ATOM 841 O O . GLY A 1 108 ? 8.670 4.033 -18.728 1.00 73.19 108 GLY A O 1
ATOM 842 N N . PRO A 1 109 ? 10.590 2.850 -18.520 1.00 65.69 109 PRO A N 1
ATOM 843 C CA . PRO A 1 109 ? 11.516 3.965 -18.280 1.00 65.69 109 PRO A CA 1
ATOM 844 C C . PRO A 1 109 ? 11.429 5.134 -19.270 1.00 65.69 109 PRO A C 1
ATOM 846 O O . PRO A 1 109 ? 11.955 6.209 -18.989 1.00 65.69 109 PRO A O 1
ATOM 849 N N . GLU A 1 110 ? 10.780 4.931 -20.414 1.00 62.97 110 GLU A N 1
ATOM 850 C CA . GLU A 1 110 ? 10.623 5.893 -21.507 1.00 62.97 110 GLU A CA 1
ATOM 851 C C . GLU A 1 110 ? 9.454 6.873 -21.298 1.00 62.97 110 GLU A C 1
ATOM 853 O O . GLU A 1 110 ? 9.438 7.946 -21.899 1.00 62.97 110 GLU A O 1
ATOM 858 N N . PHE A 1 111 ? 8.496 6.565 -20.411 1.00 65.12 111 PHE A N 1
ATOM 859 C CA . PHE A 1 111 ? 7.341 7.439 -20.145 1.00 65.12 111 PHE A CA 1
ATOM 860 C C . PHE A 1 111 ? 7.740 8.756 -19.449 1.00 65.12 111 PHE A C 1
ATOM 862 O O . PHE A 1 111 ? 7.039 9.762 -19.527 1.00 65.12 111 PHE A O 1
ATOM 869 N N . ALA A 1 112 ? 8.909 8.782 -18.809 1.00 56.22 112 ALA A N 1
ATOM 870 C CA . ALA A 1 112 ? 9.451 9.927 -18.092 1.00 56.22 112 ALA A CA 1
ATOM 871 C C . ALA A 1 112 ? 10.491 10.696 -18.924 1.00 56.22 112 ALA A C 1
ATOM 873 O O . ALA A 1 112 ? 11.538 11.079 -18.406 1.00 56.22 112 ALA A O 1
ATOM 874 N N . HIS A 1 113 ? 10.228 10.948 -20.209 1.00 51.16 113 HIS A N 1
ATOM 875 C CA . HIS A 1 113 ? 11.182 11.628 -21.094 1.00 51.16 113 HIS A CA 1
ATOM 876 C C . HIS A 1 113 ? 11.731 12.996 -20.597 1.00 51.16 113 HIS A C 1
ATOM 878 O O . HIS A 1 113 ? 12.847 13.329 -21.000 1.00 51.16 113 HIS A O 1
ATOM 884 N N . PRO A 1 114 ? 11.076 13.750 -19.679 1.00 56.03 114 PRO A N 1
ATOM 885 C CA . PRO A 1 114 ? 11.712 14.880 -18.987 1.00 56.03 114 PRO A CA 1
ATOM 886 C C . PRO A 1 114 ? 12.379 14.556 -17.628 1.00 56.03 114 PRO A C 1
ATOM 888 O O . PRO A 1 114 ? 13.069 15.412 -17.083 1.00 56.03 114 PRO A O 1
ATOM 891 N N . TYR A 1 115 ? 12.214 13.355 -17.060 1.00 53.28 115 TYR A N 1
ATOM 892 C CA . TYR A 1 115 ? 12.595 13.022 -15.674 1.00 53.28 115 TYR A CA 1
ATOM 893 C C . TYR A 1 115 ? 13.508 11.786 -15.498 1.00 53.28 115 TYR A C 1
ATOM 895 O O . TYR A 1 115 ? 13.727 11.356 -14.362 1.00 53.28 115 TYR A O 1
ATOM 903 N N . GLY A 1 116 ? 14.078 11.233 -16.574 1.00 62.66 116 GLY A N 1
ATOM 904 C CA . GLY A 1 116 ? 15.053 10.129 -16.531 1.00 62.66 116 GLY A CA 1
ATOM 905 C C . GLY A 1 116 ? 14.427 8.726 -16.530 1.00 62.66 116 GLY A C 1
ATOM 906 O O . GLY A 1 116 ? 13.219 8.585 -16.666 1.00 62.66 116 GLY A O 1
ATOM 907 N N . ARG A 1 117 ? 15.250 7.671 -16.386 1.00 72.50 117 ARG A N 1
ATOM 908 C CA . ARG A 1 117 ? 14.796 6.261 -16.387 1.00 72.50 117 ARG A CA 1
ATOM 909 C C . ARG A 1 117 ? 13.907 5.963 -15.172 1.00 72.50 117 ARG A C 1
ATOM 911 O O . ARG A 1 117 ? 14.417 5.580 -14.115 1.00 72.50 117 ARG A O 1
ATOM 918 N N . LYS A 1 118 ? 12.594 6.143 -15.321 1.00 80.94 118 LYS A N 1
ATOM 919 C CA . LYS A 1 118 ? 11.592 5.918 -14.271 1.00 80.94 118 LYS A CA 1
ATOM 920 C C . LYS A 1 118 ? 10.468 5.023 -14.764 1.00 80.94 118 LYS A C 1
ATOM 922 O O . LYS A 1 118 ? 9.922 5.266 -15.831 1.00 80.94 118 LYS A O 1
ATOM 927 N N . THR A 1 119 ? 10.076 4.054 -13.950 1.00 84.75 119 THR A N 1
ATOM 928 C CA . THR A 1 119 ? 8.917 3.203 -14.223 1.00 84.75 119 THR A CA 1
ATOM 929 C C . THR A 1 119 ? 7.734 3.667 -13.384 1.00 84.75 119 THR A C 1
ATOM 931 O O . THR A 1 119 ? 7.894 3.911 -12.188 1.00 84.75 119 THR A O 1
ATOM 934 N N . ARG A 1 120 ? 6.549 3.756 -13.994 1.00 86.75 120 ARG A N 1
ATOM 935 C CA . ARG A 1 120 ? 5.286 4.003 -13.289 1.00 86.75 120 ARG A CA 1
ATOM 936 C C . ARG A 1 120 ? 4.460 2.723 -13.205 1.00 86.75 120 ARG A C 1
ATOM 938 O O . ARG A 1 120 ? 4.316 1.999 -14.192 1.00 86.75 120 ARG A O 1
ATOM 945 N N . TYR A 1 121 ? 3.878 2.487 -12.038 1.00 88.75 121 TYR A N 1
ATOM 946 C CA . TYR A 1 121 ? 2.933 1.413 -11.777 1.00 88.75 121 TYR A CA 1
ATOM 947 C C . TYR A 1 121 ? 1.600 2.006 -11.335 1.00 88.75 121 TYR A C 1
ATOM 949 O O . TYR A 1 121 ? 1.581 2.897 -10.491 1.00 88.75 121 TYR A O 1
ATOM 957 N N . HIS A 1 122 ? 0.513 1.460 -11.874 1.00 89.50 122 HIS A N 1
ATOM 958 C CA . HIS A 1 122 ? -0.839 1.692 -11.375 1.00 89.50 122 HIS A CA 1
ATOM 959 C C . HIS A 1 122 ? -1.312 0.447 -10.640 1.00 89.50 122 HIS A C 1
ATOM 961 O O . HIS A 1 122 ? -1.221 -0.676 -11.163 1.00 89.50 122 HIS A O 1
ATOM 967 N N . VAL A 1 123 ? -1.800 0.650 -9.425 1.00 89.75 123 VAL A N 1
ATOM 968 C CA . VAL A 1 123 ? -2.277 -0.395 -8.529 1.00 89.75 123 VAL A CA 1
ATOM 969 C C . VAL A 1 123 ? -3.703 -0.057 -8.145 1.00 89.75 123 VAL A C 1
ATOM 971 O O . VAL A 1 123 ? -3.983 1.070 -7.770 1.00 89.75 123 VAL A O 1
ATOM 974 N N . SER A 1 124 ? -4.585 -1.043 -8.184 1.00 90.31 124 SER A N 1
ATOM 975 C CA . SER A 1 124 ? -5.884 -0.939 -7.530 1.00 90.31 124 SER A CA 1
ATOM 976 C C . SER A 1 124 ? -5.896 -1.874 -6.335 1.00 90.31 124 SER A C 1
ATOM 978 O O . SER A 1 124 ? -5.500 -3.044 -6.427 1.00 90.31 124 SER A O 1
ATOM 980 N N . LEU A 1 125 ? -6.329 -1.330 -5.213 1.00 89.50 125 LEU A N 1
ATOM 981 C CA . LEU A 1 125 ? -6.483 -1.999 -3.943 1.00 89.50 125 LEU A CA 1
ATOM 982 C C . LEU A 1 125 ? -7.969 -2.032 -3.611 1.00 89.50 125 LEU A C 1
ATOM 984 O O . LEU A 1 125 ? -8.639 -1.012 -3.708 1.00 89.50 125 LEU A O 1
ATOM 988 N N . LYS A 1 126 ? -8.489 -3.197 -3.232 1.00 88.56 126 LYS A N 1
ATOM 989 C CA . LYS A 1 126 ? -9.874 -3.348 -2.781 1.00 88.56 126 LYS A CA 1
ATOM 990 C C . LYS A 1 126 ? -9.929 -4.225 -1.542 1.00 88.56 126 LYS A C 1
ATOM 992 O O . LYS A 1 126 ? -9.279 -5.271 -1.525 1.00 88.56 126 LYS A O 1
ATOM 997 N N . SER A 1 127 ? -10.706 -3.824 -0.543 1.00 84.50 127 SER A N 1
ATOM 998 C CA . SER A 1 127 ? -10.916 -4.605 0.676 1.00 84.50 127 SER A CA 1
ATOM 999 C C . SER A 1 127 ? -12.368 -4.553 1.129 1.00 84.50 127 SER A C 1
ATOM 1001 O O . SER A 1 127 ? -12.957 -3.481 1.216 1.00 84.50 127 SER A O 1
ATOM 1003 N N . ASP A 1 128 ? -12.927 -5.709 1.486 1.00 83.31 128 ASP A N 1
ATOM 1004 C CA . ASP A 1 128 ? -14.306 -5.810 1.985 1.00 83.31 128 ASP A CA 1
ATOM 1005 C C . ASP A 1 128 ? -14.468 -5.215 3.401 1.00 83.31 128 ASP A C 1
ATOM 1007 O O . ASP A 1 128 ? -15.585 -5.057 3.886 1.00 83.31 128 ASP A O 1
ATOM 1011 N N . ASN A 1 129 ? -13.359 -4.901 4.084 1.00 84.56 129 ASN A N 1
ATOM 1012 C CA . ASN A 1 129 ? -13.334 -4.308 5.423 1.00 84.56 129 ASN A CA 1
ATOM 1013 C C . ASN A 1 129 ? -12.301 -3.173 5.515 1.00 84.56 129 ASN A C 1
ATOM 1015 O O . ASN A 1 129 ? -11.566 -3.060 6.499 1.00 84.56 129 ASN A O 1
ATOM 1019 N N . VAL A 1 130 ? -12.215 -2.338 4.476 1.00 82.75 130 VAL A N 1
ATOM 1020 C CA . VAL A 1 130 ? -11.151 -1.328 4.383 1.00 82.75 130 VAL A CA 1
ATOM 1021 C C . VAL A 1 130 ? -11.145 -0.367 5.573 1.00 82.75 130 VAL A C 1
ATOM 1023 O O . VAL A 1 130 ? -10.084 -0.034 6.081 1.00 82.75 130 VAL A O 1
ATOM 1026 N N . GLN A 1 131 ? -12.322 0.003 6.089 1.00 80.88 131 GLN A N 1
ATOM 1027 C CA . GLN A 1 131 ? -12.448 0.891 7.247 1.00 80.88 131 GLN A CA 1
ATOM 1028 C C . GLN A 1 131 ? -11.847 0.277 8.517 1.00 80.88 131 GLN A C 1
ATOM 1030 O O . GLN A 1 131 ? -11.102 0.941 9.229 1.00 80.88 131 GLN A O 1
ATOM 1035 N N . GLY A 1 132 ? -12.108 -1.007 8.784 1.00 83.62 132 GLY A N 1
ATOM 1036 C CA . GLY A 1 132 ? -11.509 -1.697 9.927 1.00 83.62 132 GLY A CA 1
ATOM 1037 C C . GLY A 1 132 ? -9.989 -1.823 9.798 1.00 83.62 132 GLY A C 1
ATOM 1038 O O . GLY A 1 132 ? -9.269 -1.589 10.765 1.00 83.62 132 GLY A O 1
ATOM 1039 N N . GLU A 1 133 ? -9.497 -2.139 8.597 1.00 87.44 133 GLU A N 1
ATOM 1040 C CA . GLU A 1 133 ? -8.059 -2.259 8.318 1.00 87.44 133 GLU A CA 1
ATOM 1041 C C . GLU A 1 133 ? -7.331 -0.917 8.462 1.00 87.44 133 GLU A C 1
ATOM 1043 O O . GLU A 1 133 ? -6.245 -0.857 9.041 1.00 87.44 133 GLU A O 1
ATOM 1048 N N . LEU A 1 134 ? -7.954 0.168 8.002 1.00 86.12 134 LEU A N 1
ATOM 1049 C CA . LEU A 1 134 ? -7.447 1.526 8.145 1.00 86.12 134 LEU A CA 1
ATOM 1050 C C . LEU A 1 134 ? -7.436 1.995 9.606 1.00 86.12 134 LEU A C 1
ATOM 1052 O O . LEU A 1 134 ? -6.440 2.571 10.038 1.00 86.12 134 LEU A O 1
ATOM 1056 N N . SER A 1 135 ? -8.474 1.699 10.393 1.00 83.81 135 SER A N 1
ATOM 1057 C CA . SER A 1 135 ? -8.480 1.987 11.836 1.00 83.81 135 SER A CA 1
ATOM 1058 C C . SER A 1 135 ? -7.342 1.271 12.563 1.00 83.81 135 SER A C 1
ATOM 1060 O O . SER A 1 135 ? -6.598 1.896 13.316 1.00 83.81 135 SER A O 1
ATOM 1062 N N . THR A 1 136 ? -7.141 -0.022 12.288 1.00 85.88 136 THR A N 1
ATOM 1063 C CA . THR A 1 136 ? -6.022 -0.787 12.863 1.00 85.88 136 THR A CA 1
ATOM 1064 C C . THR A 1 136 ? -4.664 -0.230 12.430 1.00 85.88 136 THR A C 1
ATOM 1066 O O . THR A 1 136 ? -3.736 -0.154 13.238 1.00 85.88 136 THR A O 1
ATOM 1069 N N . LEU A 1 137 ? -4.528 0.188 11.168 1.00 87.56 137 LEU A N 1
ATOM 1070 C CA . LEU A 1 137 ? -3.309 0.830 10.681 1.00 87.56 137 LEU A CA 1
ATOM 1071 C C . LEU A 1 137 ? -3.036 2.151 11.416 1.00 87.56 137 LEU A C 1
ATOM 1073 O O . LEU A 1 137 ? -1.896 2.405 11.805 1.00 87.56 137 LEU A O 1
ATOM 1077 N N . ALA A 1 138 ? -4.065 2.972 11.621 1.00 82.94 138 ALA A N 1
ATOM 1078 C CA . ALA A 1 138 ? -3.952 4.258 12.295 1.00 82.94 138 ALA A CA 1
ATOM 1079 C C . ALA A 1 138 ? -3.497 4.099 13.753 1.00 82.94 138 ALA A C 1
ATOM 1081 O O . ALA A 1 138 ? -2.553 4.767 14.175 1.00 82.94 138 ALA A O 1
ATOM 1082 N N . GLU A 1 139 ? -4.086 3.156 14.492 1.00 80.81 139 GLU A N 1
ATOM 1083 C CA . GLU A 1 139 ? -3.656 2.810 15.854 1.00 80.81 139 GLU A CA 1
ATOM 1084 C C . GLU A 1 139 ? -2.186 2.366 15.894 1.00 80.81 139 GLU A C 1
ATOM 1086 O O . GLU A 1 139 ? -1.418 2.833 16.734 1.00 80.81 139 GLU A O 1
ATOM 1091 N N . LYS A 1 140 ? -1.760 1.525 14.941 1.00 80.69 140 LYS A N 1
ATOM 1092 C CA . LYS A 1 140 ? -0.380 1.020 14.853 1.00 80.69 140 LYS A CA 1
ATOM 1093 C C . LYS A 1 140 ? 0.648 2.120 14.574 1.00 80.69 140 LYS A C 1
ATOM 1095 O O . LYS A 1 140 ? 1.754 2.073 15.111 1.00 80.69 140 LYS A O 1
ATOM 1100 N N . ILE A 1 141 ? 0.328 3.076 13.700 1.00 77.38 141 ILE A N 1
ATOM 1101 C CA . ILE A 1 141 ? 1.236 4.193 13.395 1.00 77.38 141 ILE A CA 1
ATOM 1102 C C . ILE A 1 141 ? 1.350 5.123 14.597 1.00 77.38 141 ILE A C 1
ATOM 1104 O O . ILE A 1 141 ? 2.463 5.502 14.951 1.00 77.38 141 ILE A O 1
ATOM 1108 N N . LEU A 1 142 ? 0.226 5.444 15.240 1.00 71.25 142 LEU A N 1
ATOM 1109 C CA . LEU A 1 142 ? 0.218 6.285 16.431 1.00 71.25 142 LEU A CA 1
ATOM 1110 C C . LEU A 1 142 ? 1.068 5.673 17.544 1.00 71.25 142 LEU A C 1
ATOM 1112 O O . LEU A 1 142 ? 1.959 6.352 18.044 1.00 71.25 142 LEU A O 1
ATOM 1116 N N . ASP A 1 143 ? 0.861 4.396 17.871 1.00 65.94 143 ASP A N 1
ATOM 1117 C CA . ASP A 1 143 ? 1.655 3.683 18.882 1.00 65.94 143 ASP A CA 1
ATOM 1118 C C . ASP A 1 143 ? 3.161 3.774 18.586 1.00 65.94 143 ASP A C 1
ATOM 1120 O O . ASP A 1 143 ? 3.963 4.134 19.445 1.00 65.94 143 ASP A O 1
ATOM 1124 N N . LYS A 1 144 ? 3.553 3.579 17.321 1.00 65.25 144 LYS A N 1
ATOM 1125 C CA . LYS A 1 144 ? 4.950 3.711 16.899 1.00 65.25 144 LYS A CA 1
ATOM 1126 C C . LYS A 1 144 ? 5.497 5.134 17.071 1.00 65.25 144 LYS A C 1
ATOM 1128 O O . LYS A 1 144 ? 6.604 5.290 17.576 1.00 65.25 144 LYS A O 1
ATOM 1133 N N . THR A 1 145 ? 4.750 6.163 16.669 1.00 60.91 145 THR A N 1
ATOM 1134 C CA . THR A 1 145 ? 5.172 7.565 16.828 1.00 60.91 145 THR A CA 1
ATOM 1135 C C . THR A 1 145 ? 5.266 7.964 18.302 1.00 60.91 145 THR A C 1
ATOM 1137 O O . THR A 1 145 ? 6.195 8.675 18.676 1.00 60.91 145 THR A O 1
ATOM 1140 N N . TYR A 1 146 ? 4.362 7.478 19.157 1.00 54.41 146 TYR A N 1
ATOM 1141 C CA . TYR A 1 146 ? 4.430 7.700 20.604 1.00 54.41 146 TYR A CA 1
ATOM 1142 C C . TYR A 1 146 ? 5.660 7.046 21.236 1.00 54.41 146 TYR A C 1
ATOM 1144 O O . TYR A 1 146 ? 6.370 7.700 21.998 1.00 54.41 146 TYR A O 1
ATOM 1152 N N . LEU A 1 147 ? 5.958 5.798 20.873 1.00 51.66 147 LEU A N 1
ATOM 1153 C CA . LEU A 1 147 ? 7.149 5.091 21.350 1.00 51.66 147 LEU A CA 1
ATOM 1154 C C . LEU A 1 147 ? 8.453 5.758 20.886 1.00 51.66 147 LEU A C 1
ATOM 1156 O O . LEU A 1 147 ? 9.439 5.760 21.619 1.00 51.66 147 LEU A O 1
ATOM 1160 N N . GLU A 1 148 ? 8.486 6.327 19.681 1.00 52.88 148 GLU A N 1
ATOM 1161 C CA . GLU A 1 148 ? 9.641 7.0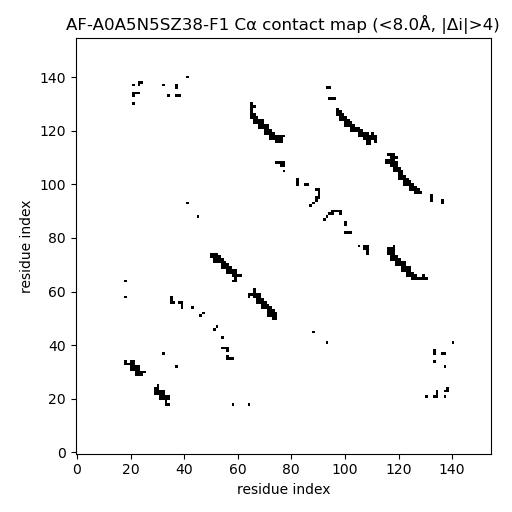93 19.195 1.00 52.88 148 GLU A CA 1
ATOM 1162 C C . GLU A 1 148 ? 9.815 8.410 19.982 1.00 52.88 148 GLU A C 1
ATOM 1164 O O . GLU A 1 148 ? 10.933 8.737 20.374 1.00 52.88 148 GLU A O 1
ATOM 1169 N N . LEU A 1 149 ? 8.724 9.110 20.320 1.00 44.72 149 LEU A N 1
ATOM 1170 C CA . LEU A 1 149 ? 8.762 10.337 21.133 1.00 44.72 149 LEU A CA 1
ATOM 1171 C C . LEU A 1 149 ? 9.186 10.102 22.594 1.00 44.72 149 LEU A C 1
ATOM 1173 O O . LEU A 1 149 ? 9.896 10.933 23.158 1.00 44.72 149 LEU A O 1
ATOM 1177 N N . GLU A 1 150 ? 8.770 8.994 23.217 1.00 49.34 150 GLU A N 1
ATOM 1178 C CA . GLU A 1 150 ? 9.208 8.645 24.580 1.00 49.34 150 GLU A CA 1
ATOM 1179 C C . GLU A 1 150 ? 10.699 8.287 24.639 1.00 49.34 150 GLU A C 1
ATOM 1181 O O . GLU A 1 150 ? 11.371 8.616 25.618 1.00 49.34 150 GLU A O 1
ATOM 1186 N N . ASN A 1 151 ? 11.238 7.660 23.588 1.00 47.94 151 ASN A N 1
ATOM 1187 C CA . ASN A 1 151 ? 12.663 7.334 23.516 1.00 47.94 151 ASN A CA 1
ATOM 1188 C C . ASN A 1 151 ? 13.543 8.574 23.276 1.00 47.94 151 ASN A C 1
ATOM 1190 O O . ASN A 1 151 ? 14.639 8.641 23.825 1.00 47.94 151 ASN A O 1
ATOM 1194 N N . ASP A 1 152 ? 13.053 9.586 22.554 1.00 45.44 152 ASP A N 1
ATOM 1195 C CA . ASP A 1 152 ? 13.767 10.858 22.339 1.00 45.44 152 ASP A CA 1
ATOM 1196 C C . ASP A 1 152 ? 13.813 11.764 23.591 1.00 45.44 152 ASP A C 1
ATOM 1198 O O . ASP A 1 152 ? 14.506 12.779 23.600 1.00 45.44 152 ASP A O 1
ATOM 1202 N N . HIS A 1 153 ? 13.065 11.447 24.655 1.00 45.97 153 HIS A N 1
ATOM 1203 C CA . HIS A 1 153 ? 13.075 12.194 25.927 1.00 45.97 153 HIS A CA 1
ATOM 1204 C C . HIS A 1 153 ? 13.967 11.559 27.006 1.00 45.97 153 HIS A C 1
ATOM 1206 O O . HIS A 1 153 ? 13.958 12.016 28.153 1.00 45.97 153 HIS A O 1
ATOM 1212 N N . HIS A 1 154 ? 14.736 10.526 26.650 1.00 40.38 154 HIS A N 1
ATOM 1213 C CA . HIS A 1 154 ? 15.571 9.769 27.582 1.00 40.38 154 HIS A CA 1
ATOM 1214 C C . HIS A 1 154 ? 17.094 9.905 27.389 1.00 40.38 154 HIS A C 1
ATOM 1216 O O . HIS A 1 154 ? 17.827 9.234 28.120 1.00 40.38 154 HIS A O 1
ATOM 1222 N N . ASP A 1 155 ? 17.558 10.819 26.528 1.00 41.94 155 ASP A N 1
ATOM 1223 C CA . ASP A 1 155 ? 18.982 11.180 26.366 1.00 41.94 155 ASP A CA 1
ATOM 1224 C C . ASP A 1 155 ? 19.338 12.556 26.967 1.00 41.94 155 ASP A C 1
ATOM 1226 O O . ASP A 1 155 ? 18.646 13.559 26.667 1.00 41.94 155 ASP A O 1
#

Nearest PDB structures (foldseek):
  8fmw-assembly1_F  TM=4.451E-01  e=4.000E-01  Borreliella burgdorferi B31
  5i4m-assembly1_B  TM=3.769E-01  e=4.818E-01  Burkholderia vietnamiensis G4
  4wjb-assembly2_C  TM=3.443E-01  e=5.126E-01  Burkholderia cenocepacia J2315
  4wjb-assembly1_A  TM=3.425E-01  e=6.173E-01  Burkholderia cenocepacia J2315
  5thw-assembly2_D  TM=2.919E-01  e=3.122E-01  Burkholderia multivorans ATCC 17616

Organism: NCBI:txid96803

Radius of gyration: 18.42 Å; Cα contacts (8 Å, |Δi|>4): 216; chains: 1; bounding box: 40×58×49 Å

Solvent-accessible surface area (backbone atoms only — not comparable to full-atom values): 9204 Å² total; per-residue (Å²): 137,89,81,82,85,80,79,78,80,82,80,77,83,75,86,80,77,82,70,76,55,42,70,42,81,52,97,92,40,79,47,73,43,53,64,43,61,51,52,46,63,63,45,47,78,70,37,44,84,72,47,37,76,50,68,49,52,45,78,40,90,54,100,76,66,34,32,33,38,34,45,37,34,28,61,40,71,74,63,91,55,50,66,61,52,50,52,45,42,42,42,65,75,57,55,36,85,62,64,47,80,46,67,57,84,60,46,44,32,70,78,29,79,92,75,49,58,26,16,39,36,49,32,42,38,36,22,94,54,42,69,62,42,49,43,55,37,51,54,54,51,50,54,51,53,51,56,53,54,59,58,70,71,73,120

Sequence (155 aa):
MMSQFMFVGFSLLVLGVSSQNIPVSINGHTAFVDPEELMTTALYPLLKPQKFLTFDVDQIFDSDNTAYEIEVISSGDPNPNFKATLQKIFKTDLGFSNVTITTQKPLGPEFAHPYGRKTRYHVSLKSDNVQGELSTLAEKILDKTYLELENDHHD

Foldseek 3Di:
DDDDPDDDDDDDPPPDDPQPFAWAADPNDTDTHRLFVLVLVLCVVLCVVVQWDDKGKAQDDDPVSFKIKMKIKGAAFDDPCVQVSVVCCVCPVLNQPFKDKDKDDKDFLVVPVVNGGMIMIIMMIGGPPNSVSSRSSVVVVVVVVVVVVVVVVPD

Mean predicted aligned error: 11.68 Å

pLDDT: mean 73.53, std 17.15, range [33.31, 91.38]